Protein AF-A0A6L7Q1B8-F1 (afdb_monomer)

pLDDT: mean 77.46, std 10.03, range [40.16, 89.69]

Radius of gyration: 27.77 Å; Cα contacts (8 Å, |Δi|>4): 36; chains: 1; bounding box: 53×18×83 Å

Foldseek 3Di:
DPDPVVVVVVVVVVVVVVVVVVVVVVVVVVVVVVLVVLLVVLVVVLVVVVVVLVCCPVVHDLVRCCVPPNNVSSVVSCVCPVDPDDNCSPPPVSVVSSD

Solvent-accessible surface area (backbone atoms only — not comparable to full-atom values): 5701 Å² total; per-residue (Å²): 142,89,63,72,70,62,55,57,53,48,59,53,46,54,51,50,52,54,50,51,55,52,50,55,52,50,51,52,53,47,55,51,49,54,51,52,50,51,53,51,53,52,49,54,50,51,52,53,51,51,52,51,45,51,50,47,62,72,79,36,59,58,71,57,39,22,74,76,65,34,60,68,52,28,50,52,43,47,66,72,69,72,50,92,87,52,60,58,58,74,76,52,50,47,54,71,74,74,110

Mean predicted aligned error: 11.6 Å

Sequence (99 aa):
MTTITAQASEDDFEKVEQQIDWIERLEGIRAQRDKELAVRETLGYVERLRATITALAGDTPPAQIAARHGGEVAAIVNSLTDSDDVDPWTDYLLPALVS

Secondary structure (DSSP, 8-state):
---HHHHHHHHHHHHHHHHHHHHHHHHHHHHHHHHHHHHHHHHHHHHHHHHHHHHHHHHS-HHHHHHHH-HHHHHHHHHHH--SS--HIIIIIHHHHH-

Structure (mmCIF, N/CA/C/O backbone):
data_AF-A0A6L7Q1B8-F1
#
_entry.id   AF-A0A6L7Q1B8-F1
#
loop_
_atom_site.group_PDB
_atom_site.id
_atom_site.type_symbol
_atom_site.label_atom_id
_atom_site.label_alt_id
_atom_site.label_comp_id
_atom_site.label_asym_id
_atom_site.label_entity_id
_atom_site.label_seq_id
_atom_site.pdbx_PDB_ins_code
_atom_site.Cartn_x
_atom_site.Cartn_y
_atom_site.Cartn_z
_atom_site.occupancy
_atom_site.B_iso_or_equiv
_atom_site.auth_seq_id
_atom_site.auth_comp_id
_atom_site.auth_asym_id
_atom_site.auth_atom_id
_atom_site.pdbx_PDB_model_num
ATOM 1 N N . MET A 1 1 ? -32.959 -0.659 62.077 1.00 40.16 1 MET A N 1
ATOM 2 C CA . MET A 1 1 ? -32.731 0.334 61.007 1.00 40.16 1 MET A CA 1
ATOM 3 C C . MET A 1 1 ? -31.355 0.055 60.441 1.00 40.16 1 MET A C 1
ATOM 5 O O . MET A 1 1 ? -30.374 0.401 61.083 1.00 40.16 1 MET A O 1
ATOM 9 N N . THR A 1 2 ? -31.290 -0.645 59.311 1.00 48.22 2 THR A N 1
ATOM 10 C CA . THR A 1 2 ? -30.030 -1.105 58.708 1.00 48.22 2 THR A CA 1
ATOM 11 C C . THR A 1 2 ? -30.229 -1.127 57.194 1.00 48.22 2 THR A C 1
ATOM 13 O O . THR A 1 2 ? -30.419 -2.178 56.601 1.00 48.22 2 THR A O 1
ATOM 16 N N . THR A 1 3 ? -30.321 0.053 56.583 1.00 54.00 3 THR A N 1
ATOM 17 C CA . THR A 1 3 ? -30.627 0.184 55.142 1.00 54.00 3 THR A CA 1
ATOM 18 C C . THR A 1 3 ? -29.641 1.089 54.402 1.00 54.00 3 THR A C 1
ATOM 20 O O . THR A 1 3 ? -29.598 1.077 53.183 1.00 54.00 3 THR A O 1
ATOM 23 N N . ILE A 1 4 ? -28.800 1.833 55.128 1.00 54.06 4 ILE A N 1
ATOM 24 C CA . ILE A 1 4 ? -27.920 2.864 54.552 1.00 54.06 4 ILE A CA 1
ATOM 25 C C . ILE A 1 4 ? -26.644 2.254 53.932 1.00 54.06 4 ILE A C 1
ATOM 27 O O . ILE A 1 4 ? -26.091 2.809 52.991 1.00 54.06 4 ILE A O 1
ATOM 31 N N . THR A 1 5 ? -26.188 1.089 54.402 1.00 56.62 5 THR A N 1
ATOM 32 C CA . THR A 1 5 ? -24.971 0.426 53.894 1.00 56.62 5 THR A CA 1
ATOM 33 C C . THR A 1 5 ? -25.165 -0.340 52.584 1.00 56.62 5 THR A C 1
ATOM 35 O O . THR A 1 5 ? -24.213 -0.453 51.824 1.00 56.62 5 THR A O 1
ATOM 38 N N . ALA A 1 6 ? -26.368 -0.849 52.299 1.00 56.59 6 ALA A N 1
ATOM 39 C CA . ALA A 1 6 ? -26.639 -1.574 51.052 1.00 56.59 6 ALA A CA 1
ATOM 40 C C . ALA A 1 6 ? -26.708 -0.619 49.847 1.00 56.59 6 ALA A C 1
ATOM 42 O O . ALA A 1 6 ? -26.104 -0.886 48.814 1.00 56.59 6 ALA A O 1
ATOM 43 N N . GLN A 1 7 ? -27.352 0.535 50.032 1.00 57.59 7 GLN A N 1
ATOM 44 C CA . GLN A 1 7 ? -27.566 1.534 48.983 1.00 57.59 7 GLN A CA 1
ATOM 45 C C . GLN A 1 7 ? -26.254 2.174 48.497 1.00 57.59 7 GLN A C 1
ATOM 47 O O . GLN A 1 7 ? -26.048 2.333 47.302 1.00 57.59 7 GLN A O 1
ATOM 52 N N . ALA A 1 8 ? -25.323 2.464 49.413 1.00 57.19 8 ALA A N 1
ATOM 53 C CA . ALA A 1 8 ? -24.001 2.981 49.050 1.00 57.19 8 ALA A CA 1
ATOM 54 C C . ALA A 1 8 ? -23.157 1.956 48.268 1.00 57.19 8 ALA A C 1
ATOM 56 O O . ALA A 1 8 ? -22.397 2.337 47.386 1.00 57.19 8 ALA A O 1
ATOM 57 N N . SER A 1 9 ? -23.305 0.657 48.564 1.00 61.19 9 SER A N 1
ATOM 58 C CA . SER A 1 9 ? -22.597 -0.394 47.821 1.00 61.19 9 SER A CA 1
ATOM 59 C C . SER A 1 9 ? -23.153 -0.613 46.412 1.00 61.19 9 SER A C 1
ATOM 61 O O . SER A 1 9 ? -22.410 -1.013 45.524 1.00 61.19 9 SER A O 1
ATOM 63 N N . GLU A 1 10 ? -24.441 -0.330 46.209 1.00 64.69 10 GLU A N 1
ATOM 64 C CA . GLU A 1 10 ? -25.133 -0.463 44.924 1.00 64.69 10 GLU A CA 1
ATOM 65 C C . GLU A 1 10 ? -24.769 0.701 43.986 1.00 64.69 10 GLU A C 1
ATOM 67 O O . GLU A 1 10 ? -24.368 0.462 42.850 1.00 64.69 10 GLU A O 1
ATOM 72 N N . ASP A 1 11 ? -24.742 1.937 44.504 1.00 69.12 11 ASP A N 1
ATOM 73 C CA . ASP A 1 11 ? -24.252 3.124 43.780 1.00 69.12 11 ASP A CA 1
ATOM 74 C C . ASP A 1 11 ? -22.776 2.993 43.357 1.00 69.12 11 ASP A C 1
ATOM 76 O O . ASP A 1 11 ? -22.365 3.483 42.302 1.00 69.12 11 ASP A O 1
ATOM 80 N N . ASP A 1 12 ? -21.943 2.376 44.198 1.00 72.00 12 ASP A N 1
ATOM 81 C CA . ASP A 1 12 ? -20.528 2.163 43.887 1.00 72.00 12 ASP A CA 1
ATOM 82 C C . ASP A 1 12 ? -20.331 1.026 42.876 1.00 72.00 12 ASP A C 1
ATOM 84 O O . ASP A 1 12 ? -19.434 1.107 42.035 1.00 72.00 12 ASP A O 1
ATOM 88 N N . PHE A 1 13 ? -21.194 0.007 42.894 1.00 66.75 13 PHE A N 1
ATOM 89 C CA . PHE A 1 13 ? -21.197 -1.059 41.896 1.00 66.75 13 PHE A CA 1
ATOM 90 C C . PHE A 1 13 ? -21.623 -0.541 40.514 1.00 66.75 13 PHE A C 1
ATOM 92 O O . PHE A 1 13 ? -20.917 -0.770 39.533 1.00 66.75 13 PHE A O 1
ATOM 99 N N . GLU A 1 14 ? -22.693 0.254 40.441 1.00 76.12 14 GLU A N 1
ATOM 100 C CA . GLU A 1 14 ? -23.188 0.845 39.189 1.00 76.12 14 GLU A CA 1
ATOM 101 C C . GLU A 1 14 ? -22.153 1.796 38.552 1.00 76.12 14 GLU A C 1
ATOM 103 O O . GLU A 1 14 ? -21.975 1.834 37.332 1.00 76.12 14 GLU A O 1
ATOM 108 N N . LYS A 1 15 ? -21.376 2.521 39.370 1.00 72.88 15 LYS A N 1
ATOM 109 C CA . LYS A 1 15 ? -20.240 3.328 38.887 1.00 72.88 15 LYS A CA 1
ATOM 110 C C . LYS A 1 15 ? -19.107 2.479 38.319 1.00 72.88 15 LYS A C 1
ATOM 112 O O . LYS A 1 15 ? -18.489 2.895 37.340 1.00 72.88 15 LYS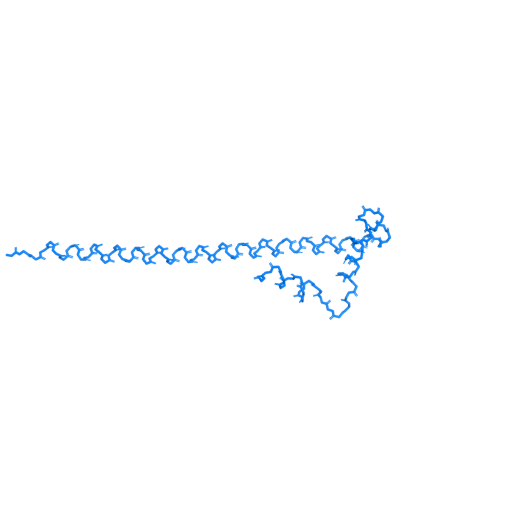 A O 1
ATOM 117 N N . VAL A 1 16 ? -18.804 1.334 38.931 1.00 76.81 16 VAL A N 1
ATOM 118 C CA . VAL A 1 16 ? -17.774 0.414 38.426 1.00 76.81 16 VAL A CA 1
ATOM 119 C C . VAL A 1 16 ? -18.210 -0.188 37.090 1.00 76.81 16 VAL A C 1
ATOM 121 O O . VAL A 1 16 ? -17.407 -0.214 36.161 1.00 76.81 16 VAL A O 1
ATOM 124 N N . GLU A 1 17 ? -19.478 -0.581 36.947 1.00 80.00 17 GLU A N 1
ATOM 125 C CA . GLU A 1 17 ? -20.028 -1.059 35.670 1.00 80.00 17 GLU A CA 1
ATOM 126 C C . GLU A 1 17 ? -19.939 0.014 34.578 1.00 80.00 17 GLU A C 1
ATOM 128 O O . GLU A 1 17 ? -19.400 -0.240 33.502 1.00 80.00 17 GLU A O 1
ATOM 133 N N . GLN A 1 18 ? -20.345 1.252 34.877 1.00 77.19 18 GLN A N 1
ATOM 134 C CA . GLN A 1 18 ? -20.207 2.363 33.930 1.00 77.19 18 GLN A CA 1
ATOM 135 C C . GLN A 1 18 ? -18.746 2.620 33.537 1.00 77.19 18 GLN A C 1
ATOM 137 O O . GLN A 1 18 ? -18.465 2.960 32.388 1.00 77.19 18 GLN A O 1
ATOM 142 N N . GLN A 1 19 ? -17.797 2.478 34.466 1.00 77.38 19 GLN A N 1
ATOM 143 C CA . GLN A 1 19 ? -16.372 2.638 34.168 1.00 77.38 19 GLN A CA 1
ATOM 144 C C . GLN A 1 19 ? -15.834 1.528 33.261 1.00 77.38 19 GLN A C 1
ATOM 146 O O . GLN A 1 19 ? -15.045 1.829 32.364 1.00 77.38 19 GLN A O 1
ATOM 151 N N . ILE A 1 20 ? -16.268 0.280 33.456 1.00 83.62 20 ILE A N 1
ATOM 152 C CA . ILE A 1 20 ? -15.911 -0.848 32.585 1.00 83.62 20 ILE A CA 1
ATOM 153 C C . ILE A 1 20 ? -16.447 -0.605 31.167 1.00 83.62 20 ILE A C 1
ATOM 155 O O . ILE A 1 20 ? -15.671 -0.657 30.214 1.00 83.62 20 ILE A O 1
ATOM 159 N N . ASP A 1 21 ? -17.710 -0.198 31.035 1.00 83.06 21 ASP A N 1
ATOM 160 C CA . ASP A 1 21 ? -18.322 0.175 29.752 1.00 83.06 21 ASP A CA 1
ATOM 161 C C . ASP A 1 21 ? -17.531 1.273 29.019 1.00 83.06 21 ASP A C 1
ATOM 163 O O . ASP A 1 21 ? -17.344 1.238 27.798 1.00 83.06 21 ASP A O 1
ATOM 167 N N . TRP A 1 22 ? -17.051 2.283 29.752 1.00 83.25 22 TRP A N 1
ATOM 168 C CA . TRP A 1 22 ? -16.224 3.344 29.176 1.00 83.25 22 TRP A CA 1
ATOM 169 C C . TRP A 1 22 ? -14.859 2.840 28.709 1.00 83.25 22 TRP A C 1
ATOM 171 O O . TRP A 1 22 ? -14.383 3.297 27.668 1.00 83.25 22 TRP A O 1
ATOM 181 N N . ILE A 1 23 ? -14.240 1.907 29.435 1.00 83.62 23 ILE A N 1
ATOM 182 C CA . ILE A 1 23 ? -12.969 1.291 29.034 1.00 83.62 23 ILE A CA 1
ATOM 183 C C . ILE A 1 23 ? -13.157 0.504 27.736 1.00 83.62 23 ILE A C 1
ATOM 185 O O . ILE A 1 23 ? -12.414 0.746 26.787 1.00 83.62 23 ILE A O 1
ATOM 189 N N . GLU A 1 24 ? -14.186 -0.339 27.641 1.00 85.31 24 GLU A N 1
ATOM 190 C CA . GLU A 1 24 ? -14.470 -1.114 26.426 1.00 85.31 24 GLU A CA 1
ATOM 191 C C . GLU A 1 24 ? -14.718 -0.205 25.211 1.00 85.31 24 GLU A C 1
ATOM 193 O O . GLU A 1 24 ? -14.193 -0.432 24.116 1.00 85.31 24 GLU A O 1
ATOM 198 N N . ARG A 1 25 ? -15.456 0.898 25.403 1.00 83.69 25 ARG A N 1
ATOM 199 C CA . ARG A 1 25 ? -15.664 1.905 24.349 1.00 83.69 25 ARG A CA 1
ATOM 200 C C . ARG A 1 25 ? -14.361 2.585 23.931 1.00 83.69 25 ARG A C 1
ATOM 202 O O . ARG A 1 25 ? -14.143 2.794 22.737 1.00 83.69 25 ARG A O 1
ATOM 209 N N . LEU A 1 26 ? -13.496 2.941 24.882 1.00 82.12 26 LEU A N 1
ATOM 210 C CA . LEU A 1 26 ? -12.198 3.562 24.600 1.00 82.12 26 LEU A CA 1
ATOM 211 C C . LEU A 1 26 ? -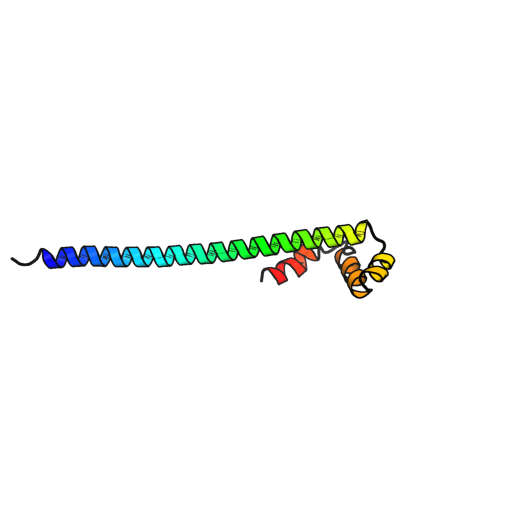11.246 2.600 23.882 1.00 82.12 26 LEU A C 1
ATOM 213 O O . LEU A 1 26 ? -10.530 3.023 22.974 1.00 82.12 26 LEU A O 1
ATOM 217 N N . GLU A 1 27 ? -11.263 1.317 24.236 1.00 86.56 27 GLU A N 1
ATOM 218 C CA . GLU A 1 27 ? -10.518 0.273 23.531 1.00 86.56 27 GLU A CA 1
ATOM 219 C C . GLU A 1 27 ? -11.018 0.104 22.094 1.00 86.56 27 GLU A C 1
ATOM 221 O O . GLU A 1 27 ? -10.205 0.064 21.168 1.00 86.56 27 GLU A O 1
ATOM 226 N N . GLY A 1 28 ? -12.338 0.123 21.881 1.00 84.31 28 GLY A N 1
ATOM 227 C CA . GLY A 1 28 ? -12.936 0.120 20.544 1.00 84.31 28 GLY A CA 1
ATOM 228 C C . GLY A 1 28 ? -12.504 1.322 19.695 1.00 84.31 28 GLY A C 1
ATOM 229 O O . GLY A 1 28 ? -12.092 1.160 18.544 1.00 84.31 28 GLY A O 1
ATOM 230 N N . ILE A 1 29 ? -12.517 2.529 20.272 1.00 83.50 29 ILE A N 1
ATOM 231 C CA . ILE A 1 29 ? -12.041 3.752 19.600 1.00 83.50 29 ILE A CA 1
ATOM 232 C C . ILE A 1 29 ? -10.545 3.653 19.278 1.00 83.50 29 ILE A C 1
ATOM 234 O O . ILE A 1 29 ? -10.119 4.037 18.188 1.00 83.50 29 ILE A O 1
ATOM 238 N N . ARG A 1 30 ? -9.733 3.132 20.204 1.00 83.06 30 ARG A N 1
ATOM 239 C CA . ARG A 1 30 ? -8.294 2.957 19.995 1.00 83.06 30 ARG A CA 1
ATOM 240 C C . ARG A 1 30 ? -8.007 1.968 18.868 1.00 83.06 30 ARG A C 1
ATOM 242 O O . ARG A 1 30 ? -7.214 2.292 17.992 1.00 83.06 30 ARG A O 1
ATOM 249 N N . ALA A 1 31 ? -8.674 0.816 18.850 1.00 85.44 31 ALA A N 1
ATOM 250 C CA . ALA A 1 31 ? -8.518 -0.174 17.788 1.00 85.44 31 ALA A CA 1
ATOM 251 C C . ALA A 1 31 ? -8.889 0.407 16.412 1.00 85.44 31 ALA A C 1
ATOM 253 O O . ALA A 1 31 ? -8.176 0.197 15.430 1.00 85.44 31 ALA A O 1
ATOM 254 N N . GLN A 1 32 ? -9.962 1.201 16.349 1.00 82.88 32 GLN A N 1
ATOM 255 C CA . GLN A 1 32 ? -10.359 1.902 15.130 1.00 82.88 32 GLN A CA 1
ATOM 256 C C . GLN A 1 32 ? -9.310 2.936 14.693 1.00 82.88 32 GLN A C 1
ATOM 258 O O . GLN A 1 32 ? -8.944 2.981 13.519 1.00 82.88 32 GLN A O 1
ATOM 263 N N . ARG A 1 33 ? -8.774 3.729 15.628 1.00 85.38 33 ARG A N 1
ATOM 264 C CA . ARG A 1 33 ? -7.698 4.692 15.351 1.00 85.38 33 ARG A CA 1
ATOM 265 C C . ARG A 1 33 ? -6.438 4.002 14.832 1.00 85.38 33 ARG A C 1
ATOM 267 O O . ARG A 1 33 ? -5.834 4.491 13.883 1.00 85.38 33 ARG A O 1
ATOM 274 N N . ASP A 1 34 ? -6.035 2.895 15.446 1.00 86.44 34 ASP A N 1
ATOM 275 C CA . ASP A 1 34 ? -4.833 2.156 15.050 1.00 86.44 34 ASP A CA 1
ATOM 276 C C . ASP A 1 34 ? -5.006 1.569 13.637 1.00 86.44 34 ASP A C 1
ATOM 278 O O . ASP A 1 34 ? -4.093 1.652 12.814 1.00 86.44 34 ASP A O 1
ATOM 282 N N . LYS A 1 35 ? -6.212 1.090 13.299 1.00 82.19 35 LYS A N 1
ATOM 283 C CA . LYS A 1 35 ? -6.565 0.681 11.932 1.00 82.19 35 LYS A CA 1
ATOM 284 C C . LYS A 1 35 ? -6.495 1.848 10.942 1.00 82.19 35 LYS A C 1
ATOM 286 O O . LYS A 1 35 ? -5.925 1.702 9.864 1.00 82.19 35 LYS A O 1
ATOM 291 N N . GLU A 1 36 ? -7.045 3.009 11.289 1.00 84.50 36 GLU A N 1
ATOM 292 C CA . GLU A 1 36 ? -6.971 4.211 10.447 1.00 84.50 36 GLU A CA 1
ATOM 293 C C . GLU A 1 36 ? -5.533 4.696 10.243 1.00 84.50 36 GLU A C 1
ATOM 295 O O . GLU A 1 36 ? -5.181 5.138 9.147 1.00 84.50 36 GLU A O 1
ATOM 300 N N . LEU A 1 37 ? -4.693 4.601 11.277 1.00 88.50 37 LEU A N 1
ATOM 301 C CA . LEU A 1 37 ? -3.276 4.932 11.191 1.00 88.50 37 LEU A CA 1
ATOM 302 C C . LEU A 1 37 ? -2.566 4.002 10.200 1.00 88.50 37 LEU A C 1
ATOM 304 O O . LEU A 1 37 ? -1.902 4.490 9.289 1.00 88.50 37 LEU A O 1
ATOM 308 N N . ALA A 1 38 ? -2.778 2.689 10.323 1.00 78.69 38 ALA A N 1
ATOM 309 C CA . ALA A 1 38 ? -2.203 1.700 9.416 1.00 78.69 38 ALA A CA 1
ATOM 310 C C . ALA A 1 38 ? -2.633 1.939 7.958 1.00 78.69 38 ALA A C 1
ATOM 312 O O . ALA A 1 38 ? -1.798 1.942 7.058 1.00 78.69 38 ALA A O 1
ATOM 313 N N . VAL A 1 39 ? -3.918 2.234 7.716 1.00 81.12 39 VAL A N 1
ATOM 314 C CA . VAL A 1 39 ? -4.412 2.580 6.371 1.00 81.12 39 VAL A CA 1
ATOM 315 C C . VAL A 1 39 ? -3.712 3.829 5.826 1.00 81.12 39 VAL A C 1
ATOM 317 O O . VAL A 1 39 ? -3.278 3.831 4.676 1.00 81.12 39 VAL A O 1
ATOM 320 N N . ARG A 1 40 ? -3.552 4.885 6.635 1.00 83.69 40 ARG A N 1
ATOM 321 C CA . ARG A 1 40 ? -2.840 6.105 6.211 1.00 83.69 40 ARG A CA 1
ATOM 322 C C . ARG A 1 40 ? -1.374 5.839 5.883 1.00 83.69 40 ARG A C 1
ATOM 324 O O . ARG A 1 40 ? -0.866 6.389 4.908 1.00 83.69 40 ARG A O 1
ATOM 331 N N . GLU A 1 41 ? -0.694 5.018 6.677 1.00 86.50 41 GLU A N 1
ATOM 332 C CA . GLU A 1 41 ? 0.698 4.640 6.426 1.00 86.50 41 GLU A CA 1
ATOM 333 C C . GLU A 1 41 ? 0.842 3.861 5.114 1.00 86.50 41 GLU A C 1
ATOM 335 O O . GLU A 1 41 ? 1.715 4.191 4.304 1.00 86.50 41 GLU A O 1
ATOM 340 N N . THR A 1 42 ? -0.052 2.900 4.863 1.00 82.56 42 THR A N 1
ATOM 341 C CA . THR A 1 42 ? -0.109 2.140 3.607 1.00 82.56 42 THR A CA 1
ATOM 342 C C . THR A 1 42 ? -0.351 3.055 2.411 1.00 82.56 42 THR A C 1
ATOM 344 O O . THR A 1 42 ? 0.400 2.994 1.438 1.00 82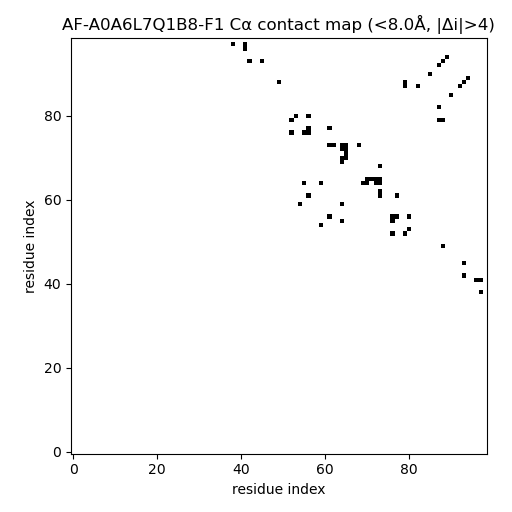.56 42 THR A O 1
ATOM 347 N N . LEU A 1 43 ? -1.330 3.962 2.492 1.00 81.81 43 LEU A N 1
ATOM 348 C CA . LEU A 1 43 ? -1.597 4.940 1.431 1.00 81.81 43 LEU A CA 1
ATOM 349 C C . LEU A 1 43 ? -0.370 5.815 1.150 1.00 81.81 43 LEU A C 1
ATOM 351 O O . LEU A 1 43 ? 0.044 5.946 -0.001 1.00 81.81 43 LEU A O 1
ATOM 355 N N . GLY A 1 44 ? 0.282 6.333 2.195 1.00 83.75 44 GLY A N 1
ATOM 356 C CA . GLY A 1 44 ? 1.491 7.141 2.038 1.00 83.75 44 GLY A CA 1
ATOM 357 C C . GLY A 1 44 ? 2.667 6.366 1.429 1.00 83.75 44 GLY A C 1
ATOM 358 O O . GLY A 1 44 ? 3.487 6.943 0.714 1.00 83.75 44 GLY A O 1
ATOM 359 N N . TYR A 1 45 ? 2.782 5.060 1.689 1.00 84.19 45 TYR A N 1
ATOM 360 C CA . TYR A 1 45 ? 3.769 4.211 1.018 1.00 84.19 45 TYR A CA 1
ATOM 361 C C . TYR A 1 45 ? 3.451 4.037 -0.472 1.00 84.19 45 TYR A C 1
ATOM 363 O O . TYR A 1 45 ? 4.346 4.203 -1.303 1.00 84.19 45 TYR A O 1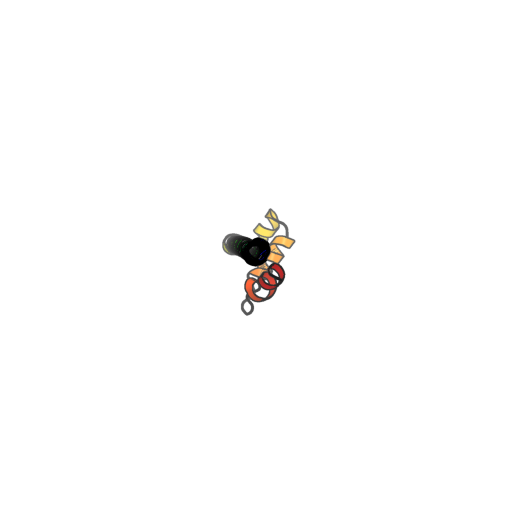
ATOM 371 N N . VAL A 1 46 ? 2.186 3.776 -0.814 1.00 81.94 46 VAL A N 1
ATOM 372 C CA . VAL A 1 46 ? 1.733 3.623 -2.205 1.00 81.94 46 VAL A CA 1
ATOM 373 C C . VAL A 1 46 ? 1.957 4.901 -3.011 1.00 81.94 46 VAL A C 1
ATOM 375 O O . VAL A 1 46 ? 2.474 4.833 -4.123 1.00 81.94 46 VAL A O 1
ATOM 378 N N . GLU A 1 47 ? 1.661 6.073 -2.448 1.00 84.31 47 GLU A N 1
ATOM 379 C CA . GLU A 1 47 ? 1.916 7.364 -3.102 1.00 84.31 47 GLU A CA 1
ATOM 380 C C . GLU A 1 47 ? 3.401 7.569 -3.421 1.00 84.31 47 GLU A C 1
ATOM 382 O O . GLU A 1 47 ? 3.757 7.961 -4.536 1.00 84.31 47 GLU A O 1
ATOM 387 N N . ARG A 1 48 ? 4.292 7.250 -2.470 1.00 86.19 48 ARG A N 1
ATOM 388 C CA . ARG A 1 48 ? 5.745 7.320 -2.696 1.00 86.19 48 ARG A CA 1
ATOM 389 C C . ARG A 1 48 ? 6.196 6.343 -3.775 1.00 86.19 48 ARG A C 1
ATOM 391 O O . ARG A 1 48 ? 7.044 6.693 -4.598 1.00 86.19 48 ARG A O 1
ATOM 398 N N . LEU A 1 49 ? 5.636 5.135 -3.787 1.00 83.88 49 LEU A N 1
ATOM 399 C CA . LEU A 1 49 ? 5.947 4.132 -4.797 1.00 83.88 49 LEU A CA 1
ATOM 400 C C . LEU A 1 49 ? 5.500 4.602 -6.188 1.00 83.88 49 LEU A C 1
ATOM 402 O O . LEU A 1 49 ? 6.295 4.554 -7.125 1.00 83.88 49 LEU A O 1
ATOM 406 N N . ARG A 1 50 ? 4.284 5.148 -6.307 1.00 82.81 50 ARG A N 1
ATOM 407 C CA . ARG A 1 50 ? 3.755 5.721 -7.554 1.00 82.81 50 ARG A CA 1
ATOM 408 C C . ARG A 1 50 ? 4.634 6.843 -8.082 1.00 82.81 50 ARG A C 1
ATOM 410 O O . ARG A 1 50 ? 5.003 6.823 -9.255 1.00 82.81 50 ARG A O 1
ATOM 417 N N . ALA A 1 51 ? 5.018 7.787 -7.224 1.00 83.56 51 ALA A N 1
ATOM 418 C CA . ALA A 1 51 ? 5.922 8.871 -7.599 1.00 83.56 51 ALA A CA 1
ATOM 419 C C . ALA A 1 51 ? 7.276 8.338 -8.092 1.00 83.56 51 ALA A C 1
ATOM 421 O O . ALA A 1 51 ? 7.781 8.786 -9.119 1.00 83.56 51 ALA A O 1
ATOM 422 N N . THR A 1 52 ? 7.831 7.337 -7.403 1.00 84.75 52 THR A N 1
ATOM 423 C CA . THR A 1 52 ? 9.107 6.712 -7.778 1.00 84.75 52 THR A CA 1
ATOM 424 C C . THR A 1 52 ? 9.033 6.050 -9.152 1.00 84.75 52 THR A C 1
ATOM 426 O O . THR A 1 52 ? 9.898 6.288 -9.991 1.00 84.75 52 THR A O 1
ATOM 429 N N . ILE A 1 53 ? 7.992 5.253 -9.405 1.00 82.88 53 ILE A N 1
ATOM 430 C CA . ILE A 1 53 ? 7.798 4.556 -10.684 1.00 82.88 53 ILE A CA 1
ATOM 431 C C . ILE A 1 53 ? 7.548 5.552 -11.821 1.00 82.88 53 ILE A C 1
ATOM 433 O O . ILE A 1 53 ? 8.131 5.409 -12.892 1.00 82.88 53 ILE A O 1
ATOM 437 N N . THR A 1 54 ? 6.759 6.599 -11.570 1.00 81.44 54 THR A N 1
ATOM 438 C CA . THR A 1 54 ? 6.501 7.667 -12.549 1.00 81.44 54 THR A CA 1
ATOM 439 C C . THR A 1 54 ? 7.789 8.406 -12.920 1.00 81.44 54 THR A C 1
ATOM 441 O O . THR A 1 54 ? 8.051 8.626 -14.099 1.00 81.44 54 THR A O 1
ATOM 444 N N . ALA A 1 55 ? 8.626 8.747 -11.933 1.00 81.75 55 ALA A N 1
ATOM 445 C CA . ALA A 1 55 ? 9.920 9.387 -12.174 1.00 81.75 55 ALA A CA 1
ATOM 446 C C . ALA A 1 55 ? 10.875 8.472 -12.960 1.00 81.75 55 ALA A C 1
ATOM 448 O O . ALA A 1 55 ? 11.521 8.911 -13.908 1.00 81.75 55 ALA A O 1
ATOM 449 N N . LEU A 1 56 ? 10.921 7.181 -12.612 1.00 81.44 56 LEU A N 1
ATOM 450 C CA . LEU A 1 56 ? 11.695 6.176 -13.345 1.00 81.44 56 LEU A CA 1
ATOM 451 C C . LEU A 1 56 ? 11.270 6.093 -14.814 1.00 81.44 56 LEU A C 1
ATOM 453 O O . LEU A 1 56 ? 12.131 6.159 -15.685 1.00 81.44 56 LEU A O 1
ATOM 457 N N . ALA A 1 57 ? 9.970 5.983 -15.089 1.00 78.94 57 ALA A N 1
ATOM 458 C CA . ALA A 1 57 ? 9.448 5.877 -16.448 1.00 78.94 57 ALA A CA 1
ATOM 459 C C . ALA A 1 57 ? 9.62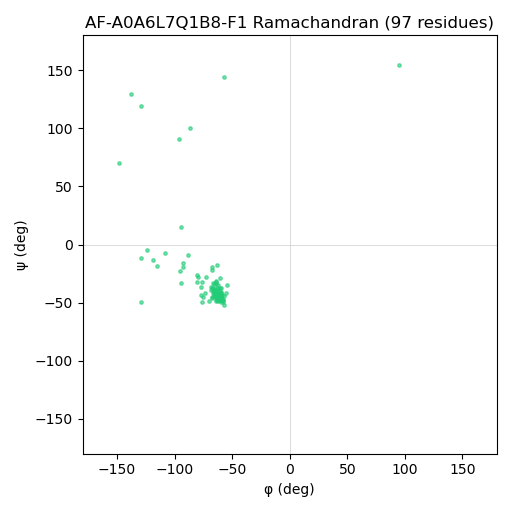1 7.165 -17.271 1.00 78.94 57 ALA A C 1
ATOM 461 O O . ALA A 1 57 ? 9.878 7.094 -18.471 1.00 78.94 57 ALA A O 1
ATOM 462 N N . GLY A 1 58 ? 9.481 8.337 -16.639 1.00 77.94 58 GLY A N 1
ATOM 463 C CA . GLY A 1 58 ? 9.580 9.633 -17.313 1.00 77.94 58 GLY A CA 1
ATOM 464 C C . GLY A 1 58 ? 11.012 10.038 -17.664 1.00 77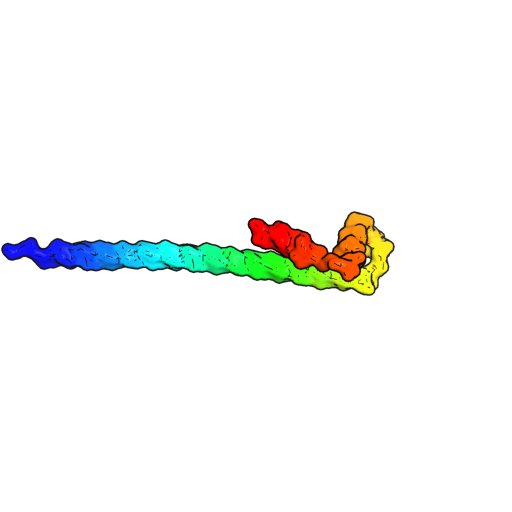.94 58 GLY A C 1
ATOM 465 O O . GLY A 1 58 ? 11.275 10.467 -18.786 1.00 77.94 58 GLY A O 1
ATOM 466 N N . ASP A 1 59 ? 11.947 9.881 -16.724 1.00 82.00 59 ASP A N 1
ATOM 467 C CA . ASP A 1 59 ? 13.318 10.387 -16.879 1.00 82.00 59 ASP A CA 1
ATOM 468 C C . ASP A 1 59 ? 14.283 9.353 -17.476 1.00 82.00 59 ASP A C 1
ATOM 470 O O . ASP A 1 59 ? 15.385 9.700 -17.908 1.00 82.00 59 ASP A O 1
ATOM 474 N N . THR A 1 60 ? 13.910 8.068 -17.480 1.00 82.50 60 THR A N 1
ATOM 475 C CA . THR A 1 60 ? 14.825 6.975 -17.833 1.00 82.50 60 THR A CA 1
ATOM 476 C C . THR A 1 60 ? 14.217 6.054 -18.893 1.00 82.50 60 THR A C 1
ATOM 478 O O . THR A 1 60 ? 13.216 5.392 -18.636 1.00 82.50 60 THR A O 1
ATOM 481 N N . PRO A 1 61 ? 14.846 5.912 -20.077 1.00 84.69 61 PRO A N 1
ATOM 482 C CA . PRO A 1 61 ? 14.397 4.951 -21.077 1.00 84.69 61 PRO A CA 1
ATOM 483 C C . PRO A 1 61 ? 14.364 3.516 -20.517 1.00 84.69 61 PRO A C 1
ATOM 485 O O . PRO A 1 61 ? 15.296 3.135 -19.797 1.00 84.69 61 PRO A O 1
ATOM 488 N N . PRO A 1 62 ? 13.401 2.662 -20.914 1.00 83.25 62 PRO A N 1
ATOM 489 C CA . PRO A 1 62 ? 13.246 1.311 -20.359 1.00 83.25 62 PRO A CA 1
ATOM 490 C C . PRO A 1 62 ? 14.512 0.445 -20.432 1.00 83.25 62 PRO A C 1
ATOM 492 O O . PRO A 1 62 ? 14.815 -0.307 -19.509 1.00 83.25 62 PRO A O 1
ATOM 495 N N . ALA A 1 63 ? 15.314 0.597 -21.491 1.00 84.81 63 ALA A N 1
ATOM 496 C CA . ALA A 1 63 ? 16.593 -0.103 -21.638 1.00 84.81 63 ALA A CA 1
ATOM 497 C C . ALA A 1 63 ? 17.627 0.292 -20.563 1.00 84.81 63 ALA A C 1
ATOM 499 O O . ALA A 1 63 ? 18.410 -0.547 -20.120 1.00 84.81 63 ALA A O 1
ATOM 500 N N . GLN A 1 64 ? 17.626 1.552 -20.118 1.00 87.44 64 GLN A N 1
ATOM 501 C CA . GLN A 1 64 ? 18.504 2.025 -19.045 1.00 87.44 64 GLN A CA 1
ATOM 502 C C . GLN A 1 64 ? 18.004 1.575 -17.668 1.00 87.44 64 GLN A C 1
ATOM 504 O O . GLN A 1 64 ? 18.817 1.192 -16.825 1.00 87.44 64 GLN A O 1
ATOM 509 N N . ILE A 1 65 ? 16.682 1.536 -17.459 1.00 86.94 65 ILE A N 1
ATOM 510 C CA . ILE A 1 65 ? 16.085 0.930 -16.259 1.00 86.94 65 ILE A CA 1
ATOM 511 C C . ILE A 1 65 ? 16.488 -0.545 -16.179 1.00 86.94 65 ILE A C 1
ATOM 513 O O . ILE A 1 65 ? 16.996 -0.985 -15.150 1.00 86.94 65 ILE A O 1
ATOM 517 N N . ALA A 1 66 ? 16.351 -1.288 -17.281 1.00 88.50 66 ALA A N 1
ATOM 518 C CA . ALA A 1 66 ? 16.708 -2.702 -17.348 1.00 88.50 66 ALA A CA 1
ATOM 519 C C . ALA A 1 66 ? 18.196 -2.943 -17.057 1.00 88.50 66 ALA A C 1
ATOM 521 O O . ALA A 1 66 ? 18.541 -3.870 -16.327 1.00 88.50 66 ALA A O 1
ATOM 522 N N . ALA A 1 67 ? 19.078 -2.087 -17.579 1.00 87.62 67 ALA A N 1
ATOM 523 C CA . ALA A 1 67 ? 20.515 -2.181 -17.339 1.00 87.62 67 ALA A CA 1
ATOM 524 C C . ALA A 1 67 ? 20.906 -1.901 -15.876 1.00 87.62 67 ALA A C 1
ATOM 526 O O . ALA A 1 67 ? 21.865 -2.486 -15.377 1.00 87.62 67 ALA A O 1
ATOM 527 N N . ARG A 1 68 ? 20.183 -1.008 -15.185 1.00 88.25 68 ARG A N 1
ATOM 528 C CA . ARG A 1 68 ? 20.516 -0.565 -13.821 1.00 88.25 68 ARG A CA 1
ATOM 529 C C . ARG A 1 68 ? 19.802 -1.353 -12.721 1.00 88.25 68 ARG A C 1
ATOM 531 O O . ARG A 1 68 ? 20.364 -1.533 -11.645 1.00 88.25 68 ARG A O 1
ATOM 538 N N . HIS A 1 69 ? 18.576 -1.794 -12.984 1.00 84.44 69 HIS A N 1
ATOM 539 C CA . HIS A 1 69 ? 17.672 -2.398 -12.001 1.00 84.44 69 HIS A CA 1
ATOM 540 C C . HIS A 1 69 ? 17.183 -3.799 -12.400 1.00 84.44 69 HIS A C 1
ATOM 542 O O . HIS A 1 69 ? 16.520 -4.457 -11.604 1.00 84.44 69 HIS A O 1
ATOM 548 N N . GLY A 1 70 ? 17.537 -4.279 -13.596 1.00 89.69 70 GLY A N 1
ATOM 549 C CA . GLY A 1 70 ? 17.120 -5.577 -14.122 1.00 89.69 70 GLY A CA 1
ATOM 550 C C . GLY A 1 70 ? 15.876 -5.497 -15.011 1.00 89.69 70 GLY A C 1
ATOM 551 O O . GLY A 1 70 ? 15.047 -4.594 -14.894 1.00 89.69 70 GLY A O 1
ATOM 552 N N . GLY A 1 71 ? 15.748 -6.464 -15.925 1.00 84.38 71 GLY A N 1
ATOM 553 C CA . GLY A 1 71 ? 14.661 -6.500 -16.912 1.00 84.38 71 GLY A CA 1
ATOM 554 C C . GLY A 1 71 ? 13.267 -6.661 -16.301 1.00 84.38 71 GLY A C 1
ATOM 555 O O . GLY A 1 71 ? 12.310 -6.110 -16.830 1.00 84.38 71 GLY A O 1
ATOM 556 N N . GLU A 1 72 ? 13.158 -7.352 -15.165 1.00 84.12 72 GLU A N 1
ATOM 557 C CA . GLU A 1 72 ? 11.891 -7.528 -14.446 1.00 84.12 72 GLU A CA 1
ATOM 558 C C . GLU A 1 72 ? 11.358 -6.198 -13.899 1.00 84.12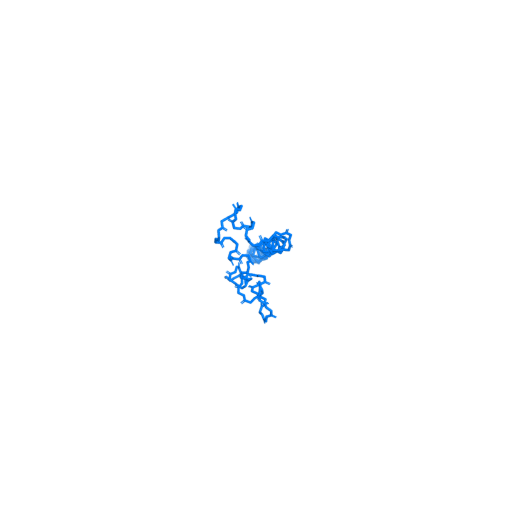 72 GLU A C 1
ATOM 560 O O . GLU A 1 72 ? 10.193 -5.867 -14.102 1.00 84.12 72 GLU A O 1
ATOM 565 N N . VAL A 1 73 ? 12.227 -5.376 -13.300 1.00 81.12 73 VAL A N 1
ATOM 566 C CA . VAL A 1 73 ? 11.851 -4.040 -12.815 1.00 81.12 73 VAL A CA 1
ATOM 567 C C . VAL A 1 73 ? 11.422 -3.148 -13.976 1.00 81.12 73 VAL A C 1
ATOM 569 O O . VAL A 1 73 ? 10.402 -2.475 -13.880 1.00 81.12 73 VAL A O 1
ATOM 572 N N . ALA A 1 74 ? 12.153 -3.168 -15.093 1.00 84.44 74 ALA A N 1
ATOM 573 C CA . ALA A 1 74 ? 11.777 -2.401 -16.279 1.00 84.44 74 ALA A CA 1
ATOM 574 C C . ALA A 1 74 ? 10.420 -2.838 -16.859 1.00 84.44 74 ALA A C 1
ATOM 576 O O . ALA A 1 74 ? 9.631 -1.990 -17.269 1.00 84.44 74 ALA A O 1
ATOM 577 N N . ALA A 1 75 ? 10.126 -4.143 -16.855 1.00 83.25 75 ALA A N 1
ATOM 578 C CA . ALA A 1 75 ? 8.839 -4.674 -17.294 1.00 83.25 75 ALA A CA 1
ATOM 579 C C . ALA A 1 75 ? 7.689 -4.233 -16.374 1.00 83.25 75 ALA A C 1
ATOM 581 O O . ALA A 1 75 ? 6.641 -3.827 -16.870 1.00 83.25 75 ALA A O 1
ATOM 582 N N . ILE A 1 76 ? 7.899 -4.256 -15.053 1.00 82.19 76 ILE A N 1
ATOM 583 C CA . ILE A 1 76 ? 6.920 -3.777 -14.065 1.00 82.19 76 ILE A CA 1
ATOM 584 C C . ILE A 1 76 ? 6.666 -2.277 -14.237 1.00 82.19 76 ILE A C 1
ATOM 586 O O . ILE A 1 76 ? 5.512 -1.864 -14.289 1.00 82.19 76 ILE A O 1
ATOM 590 N N . VAL A 1 77 ? 7.724 -1.467 -14.358 1.00 83.94 77 VAL A N 1
ATOM 591 C CA . VAL A 1 77 ? 7.602 -0.016 -14.574 1.00 83.94 77 VAL A CA 1
ATOM 592 C C . VAL A 1 77 ? 6.786 0.257 -15.834 1.00 83.94 77 VAL A C 1
ATOM 594 O O . VAL A 1 77 ? 5.781 0.950 -15.736 1.00 83.94 77 VAL A O 1
ATOM 597 N N . ASN A 1 78 ? 7.141 -0.353 -16.970 1.00 82.44 78 ASN A N 1
ATOM 598 C CA . ASN A 1 78 ? 6.384 -0.191 -18.213 1.00 82.44 78 ASN A CA 1
ATOM 599 C C . ASN A 1 78 ? 4.919 -0.615 -18.054 1.00 82.44 78 ASN A C 1
ATOM 601 O O . ASN A 1 78 ? 4.025 0.136 -18.421 1.00 82.44 78 ASN A O 1
ATOM 605 N N . SER A 1 79 ? 4.655 -1.784 -17.462 1.00 81.19 79 SER A N 1
ATOM 606 C CA . SER A 1 79 ? 3.286 -2.272 -17.258 1.00 81.19 79 SER A CA 1
ATOM 607 C C . SER A 1 79 ? 2.436 -1.348 -16.382 1.00 81.19 79 SER A C 1
ATOM 609 O O . SER A 1 79 ? 1.217 -1.353 -16.520 1.00 81.19 79 SER A O 1
ATOM 611 N N . LEU A 1 80 ? 3.051 -0.603 -15.461 1.00 78.38 80 LEU A N 1
ATOM 612 C CA . LEU A 1 80 ? 2.361 0.320 -14.557 1.00 78.38 80 LEU A CA 1
ATOM 613 C C . LEU A 1 80 ? 2.199 1.732 -15.134 1.00 78.38 80 LEU A C 1
ATOM 615 O O . LEU A 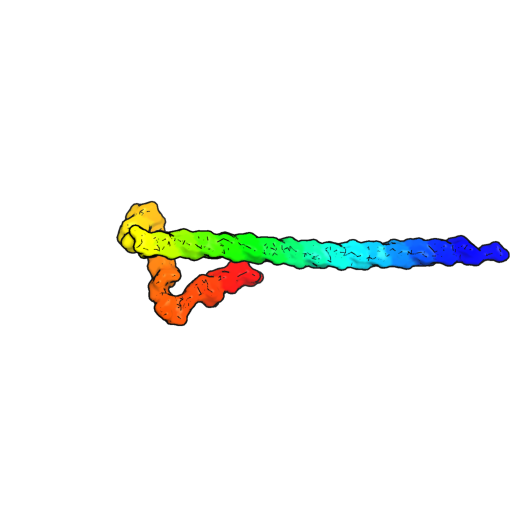1 80 ? 1.510 2.548 -14.519 1.00 78.38 80 LEU A O 1
ATOM 619 N N . THR A 1 81 ? 2.838 2.031 -16.268 1.00 77.25 81 THR A N 1
ATOM 620 C CA . THR A 1 81 ? 2.778 3.345 -16.923 1.00 77.25 81 THR A CA 1
ATOM 621 C C . THR A 1 81 ? 2.110 3.340 -18.294 1.00 77.25 81 THR A C 1
ATOM 623 O O . THR A 1 81 ? 1.713 4.403 -18.750 1.00 77.25 81 THR A O 1
ATOM 626 N N . ASP A 1 82 ? 1.991 2.182 -18.947 1.00 76.62 82 ASP A N 1
ATOM 627 C CA . ASP A 1 82 ? 1.505 2.029 -20.332 1.00 76.62 82 ASP A CA 1
ATOM 628 C C . ASP A 1 82 ? -0.009 1.731 -20.427 1.00 76.62 82 ASP A C 1
ATOM 630 O O . ASP A 1 82 ? -0.503 1.251 -21.444 1.00 76.62 82 ASP A O 1
ATOM 634 N N . SER A 1 83 ? -0.773 1.948 -19.351 1.00 63.25 83 SER A N 1
ATOM 635 C CA . SER A 1 83 ? -2.206 1.637 -19.314 1.00 63.25 83 SER A CA 1
ATOM 636 C C . SER A 1 83 ? -3.060 2.873 -19.620 1.00 63.25 83 SER A C 1
ATOM 638 O O . SER A 1 83 ? -3.464 3.612 -18.724 1.00 63.25 83 SER A O 1
ATOM 640 N N . ASP A 1 84 ? -3.371 3.072 -20.901 1.00 62.81 84 ASP A N 1
ATOM 641 C CA . ASP A 1 84 ? -4.194 4.200 -21.375 1.00 62.81 84 ASP A CA 1
ATOM 642 C C . ASP A 1 84 ? -5.672 4.138 -20.919 1.00 62.81 84 ASP A C 1
ATOM 644 O O . ASP A 1 84 ? -6.343 5.168 -20.897 1.00 62.81 84 ASP A O 1
ATOM 648 N N . ASP A 1 85 ? -6.177 2.964 -20.511 1.00 59.66 85 ASP A N 1
ATOM 649 C CA . ASP A 1 85 ? -7.608 2.741 -20.205 1.00 59.66 85 ASP A CA 1
ATOM 650 C C . ASP A 1 85 ? -7.917 2.318 -18.752 1.00 59.66 85 ASP A C 1
ATOM 652 O O . ASP A 1 85 ? -9.076 2.333 -18.337 1.00 59.66 85 ASP A O 1
ATOM 656 N N . VAL A 1 86 ? -6.914 1.925 -17.963 1.00 68.19 86 VAL A N 1
ATOM 657 C CA . VAL A 1 86 ? -7.092 1.406 -16.592 1.00 68.19 86 VAL A CA 1
ATOM 658 C C . VAL A 1 86 ? -6.014 2.019 -15.712 1.00 68.19 86 VAL A C 1
ATOM 660 O O . VAL A 1 86 ? -4.853 1.957 -16.094 1.00 68.19 86 VAL A O 1
ATOM 663 N N . ASP A 1 87 ? -6.347 2.604 -14.558 1.00 75.00 87 ASP A N 1
ATOM 664 C CA . ASP A 1 87 ? -5.328 3.043 -13.591 1.00 75.00 87 ASP A CA 1
ATOM 665 C C . ASP A 1 87 ? -4.987 1.849 -12.673 1.00 75.00 87 ASP A C 1
ATOM 667 O O . ASP A 1 87 ? -5.735 1.547 -11.736 1.00 75.00 87 ASP A O 1
ATOM 671 N N . PRO A 1 88 ? -3.867 1.130 -12.901 1.00 74.00 88 PRO A N 1
ATOM 672 C CA . PRO A 1 88 ? -3.533 -0.076 -12.148 1.00 74.00 88 PRO A CA 1
ATOM 673 C C . PRO A 1 88 ? -3.308 0.206 -10.659 1.00 74.00 88 PRO A C 1
ATOM 675 O O . PRO A 1 88 ? -3.370 -0.715 -9.836 1.00 74.00 88 PRO A O 1
ATOM 678 N N . TRP A 1 89 ? -3.071 1.473 -10.299 1.00 75.12 89 TRP A N 1
ATOM 679 C CA . TRP A 1 89 ? -2.930 1.905 -8.919 1.00 75.12 89 TRP A CA 1
ATOM 680 C C . TRP A 1 89 ? -4.254 1.840 -8.176 1.00 75.12 89 TRP A C 1
ATOM 682 O O . TRP A 1 89 ? -4.295 1.288 -7.080 1.00 75.12 89 TRP A O 1
ATOM 692 N N . THR A 1 90 ? -5.324 2.383 -8.754 1.00 74.81 90 THR A N 1
ATOM 693 C CA . THR A 1 90 ? -6.643 2.421 -8.109 1.00 74.81 90 THR A CA 1
ATOM 694 C C . THR A 1 90 ? -7.398 1.113 -8.244 1.00 74.81 90 THR A C 1
ATOM 696 O O . THR A 1 90 ? -8.113 0.739 -7.317 1.00 74.81 90 THR A O 1
ATOM 699 N N . ASP A 1 91 ? -7.200 0.397 -9.348 1.00 76.00 91 ASP A N 1
ATOM 700 C CA . ASP A 1 91 ? -8.103 -0.695 -9.714 1.00 76.00 91 ASP A CA 1
ATOM 701 C C . ASP A 1 91 ? -7.597 -2.068 -9.250 1.00 76.00 91 ASP A C 1
ATOM 703 O O . ASP A 1 91 ? -8.397 -2.979 -9.033 1.00 76.00 91 ASP A O 1
ATOM 707 N N . TYR A 1 92 ? -6.284 -2.215 -9.026 1.00 74.94 92 TYR A N 1
ATOM 708 C CA . TYR A 1 92 ? -5.678 -3.487 -8.611 1.00 74.94 92 TYR A CA 1
ATOM 709 C C . TYR A 1 92 ? -4.779 -3.362 -7.379 1.00 74.94 92 TYR A C 1
ATOM 711 O O . TYR A 1 92 ? -4.923 -4.138 -6.433 1.00 74.94 92 TYR A O 1
ATOM 719 N N . LEU A 1 93 ? -3.856 -2.394 -7.360 1.00 72.25 93 LEU A N 1
ATOM 720 C CA . LEU A 1 93 ? -2.834 -2.307 -6.312 1.00 72.25 93 LEU A CA 1
ATOM 721 C C . LEU A 1 93 ? -3.377 -1.773 -4.984 1.00 72.25 93 LEU A C 1
AT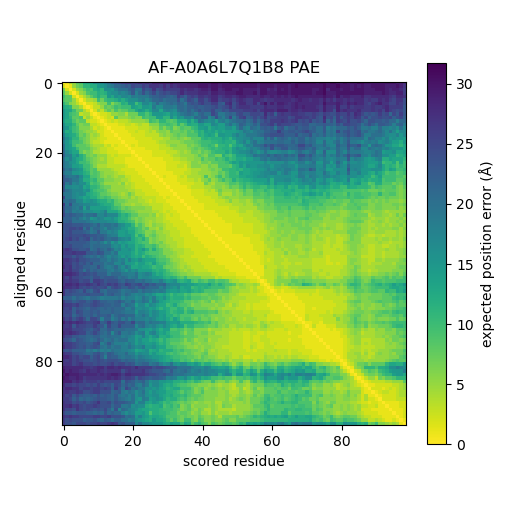OM 723 O O . LEU A 1 93 ? -3.139 -2.384 -3.945 1.00 72.25 93 LEU A O 1
ATOM 727 N N . LEU A 1 94 ? -4.110 -0.656 -4.992 1.00 71.56 94 LEU A N 1
ATOM 728 C CA . LEU A 1 94 ? -4.675 -0.081 -3.770 1.00 71.56 94 LEU A CA 1
ATOM 729 C C . LEU A 1 94 ? -5.634 -1.051 -3.062 1.00 71.56 94 LEU A C 1
ATOM 731 O O . LEU A 1 94 ? -5.418 -1.279 -1.873 1.00 71.56 94 LEU A O 1
ATOM 735 N N . PRO A 1 95 ? -6.619 -1.677 -3.741 1.00 75.94 95 PRO A N 1
ATOM 736 C CA . PRO A 1 95 ? -7.518 -2.638 -3.107 1.00 75.94 95 PRO A CA 1
ATOM 737 C C . PRO A 1 95 ? -6.785 -3.809 -2.449 1.00 75.94 95 PRO A C 1
ATOM 739 O O . PRO A 1 95 ? -7.098 -4.135 -1.311 1.00 75.94 95 PRO A O 1
ATOM 742 N N . ALA A 1 96 ? -5.781 -4.391 -3.117 1.00 73.75 96 ALA A N 1
ATOM 743 C CA . ALA A 1 96 ? -5.023 -5.532 -2.595 1.00 73.75 96 ALA A CA 1
ATOM 744 C C . ALA A 1 96 ? -4.154 -5.196 -1.368 1.00 73.75 96 ALA A C 1
ATOM 746 O O . ALA A 1 96 ? -3.777 -6.090 -0.615 1.00 73.75 96 ALA A O 1
ATOM 747 N N . LEU A 1 97 ? -3.805 -3.920 -1.179 1.00 64.19 97 LEU A N 1
ATOM 748 C CA . LEU A 1 97 ? -2.969 -3.456 -0.069 1.00 64.19 97 LEU A CA 1
ATOM 749 C C . LEU A 1 97 ? -3.778 -2.997 1.149 1.00 64.19 97 LEU A C 1
ATOM 751 O O . LEU A 1 97 ? -3.218 -2.887 2.240 1.00 64.19 97 LEU A O 1
ATOM 755 N N . VAL A 1 98 ? -5.067 -2.693 0.971 1.00 66.56 98 VAL A N 1
ATOM 756 C CA . VAL A 1 98 ? -5.955 -2.215 2.047 1.00 66.56 98 VAL A CA 1
ATOM 757 C C . VAL A 1 98 ? -6.998 -3.247 2.493 1.00 66.56 98 VAL A C 1
ATOM 759 O O . VAL A 1 98 ? -7.705 -2.990 3.470 1.00 66.56 98 VAL A O 1
ATOM 762 N N . SER A 1 99 ? -7.105 -4.377 1.784 1.00 60.56 99 SER A N 1
ATOM 763 C CA . SER A 1 99 ? -7.951 -5.541 2.100 1.00 60.56 99 SER A CA 1
ATOM 764 C C . SER A 1 99 ? -7.331 -6.458 3.146 1.00 60.56 99 SER A C 1
ATOM 766 O O . SER A 1 99 ? -8.072 -6.868 4.066 1.00 60.56 99 SER A O 1
#